Protein AF-A0A1S0U9T5-F1 (afdb_monomer_lite)

pLDDT: mean 83.84, std 15.13, range [32.09, 96.69]

Secondary structure (DSSP, 8-state):
-------------S-SS---TTSPPPEEE-TTTHHHHHHHHHHHHHHTT---TTSS-SGGGEEEHHHHHHHHHHHTT----THHHHHHHHTTSPPSS----GGGGGS--S-TTTTTTT-TT-HHHHHHHHHHHHHHHHTTTTT-----

Radius of gyration: 18.33 Å; chains: 1; bounding box: 38×56×40 Å

Foldseek 3Di:
DDDDPPPPDPPPPDDPDAADPVRAAADEAAPVCVVVVLVVQVVVCVVVVPPDPRRQNDPVRYDYLVVVLVVLCVVLVHFFDVVLVVQSVCALHFDPDPPDDPVNVVDPQADPVCSVVVGSNGPSNSVVSSVVSSCRRCCVSPVDDDDD

Structure (mmCIF, N/CA/C/O backbone):
data_AF-A0A1S0U9T5-F1
#
_entry.id   AF-A0A1S0U9T5-F1
#
loop_
_atom_site.group_PDB
_atom_site.id
_atom_site.type_symbol
_atom_site.label_atom_id
_atom_site.label_alt_id
_atom_site.label_comp_id
_atom_site.label_asym_id
_atom_site.label_entity_id
_atom_site.label_seq_id
_atom_site.pdbx_PDB_ins_code
_atom_site.Cartn_x
_atom_site.Cartn_y
_atom_site.Cartn_z
_atom_site.occupancy
_atom_site.B_iso_or_equiv
_atom_site.auth_seq_id
_atom_site.auth_comp_id
_atom_site.auth_asym_id
_atom_site.auth_atom_id
_atom_site.pdbx_PDB_model_num
ATOM 1 N N . MET A 1 1 ? 19.998 -38.342 -20.332 1.00 34.97 1 MET A N 1
ATOM 2 C CA . MET A 1 1 ? 19.795 -36.879 -20.284 1.00 34.97 1 MET A CA 1
ATOM 3 C C . MET A 1 1 ? 18.533 -36.621 -19.479 1.00 34.97 1 MET A C 1
ATOM 5 O O . MET A 1 1 ? 17.443 -36.835 -19.989 1.00 34.97 1 MET A O 1
ATOM 9 N N . ASN A 1 2 ? 18.689 -36.282 -18.199 1.00 32.09 2 ASN A N 1
ATOM 10 C CA . ASN A 1 2 ? 17.575 -35.999 -17.294 1.00 32.09 2 ASN A CA 1
ATOM 11 C C . ASN A 1 2 ? 17.089 -34.571 -17.550 1.00 32.09 2 ASN A C 1
ATOM 13 O O . ASN A 1 2 ? 17.766 -33.617 -17.179 1.00 32.09 2 ASN A O 1
ATOM 17 N N . SER A 1 3 ? 15.938 -34.426 -18.205 1.00 33.84 3 SER A N 1
ATOM 18 C CA . SER A 1 3 ? 15.227 -33.150 -18.258 1.00 33.84 3 SER A CA 1
ATOM 19 C C . SER A 1 3 ? 14.290 -33.100 -17.056 1.00 33.84 3 SER A C 1
ATOM 21 O O . SER A 1 3 ? 13.322 -33.857 -16.974 1.00 33.84 3 SER A O 1
ATOM 23 N N . HIS A 1 4 ? 14.643 -32.269 -16.078 1.00 38.03 4 HIS A N 1
ATOM 24 C CA . HIS A 1 4 ? 13.794 -31.963 -14.938 1.00 38.03 4 HIS A CA 1
ATOM 25 C C . HIS A 1 4 ? 12.534 -31.257 -15.445 1.00 38.03 4 HIS A C 1
ATOM 27 O O . HIS A 1 4 ? 12.555 -30.066 -15.747 1.00 38.03 4 HIS A O 1
ATOM 33 N N . TYR A 1 5 ? 11.430 -31.998 -15.526 1.00 40.94 5 TYR A N 1
ATOM 34 C CA . TYR A 1 5 ? 10.100 -31.407 -15.543 1.00 40.94 5 TYR A CA 1
ATOM 35 C C . TYR A 1 5 ? 9.940 -30.619 -14.243 1.00 40.94 5 TYR A C 1
ATOM 37 O O . TYR A 1 5 ? 9.795 -31.199 -13.165 1.00 40.94 5 TYR A O 1
ATOM 45 N N . GLY A 1 6 ? 10.020 -29.291 -14.342 1.00 38.50 6 GLY A N 1
ATOM 46 C CA . GLY A 1 6 ? 9.618 -28.396 -13.269 1.00 38.50 6 GLY A CA 1
ATOM 47 C C . GLY A 1 6 ? 8.173 -28.716 -12.909 1.00 38.50 6 GLY A C 1
ATOM 48 O O . GLY A 1 6 ? 7.262 -28.498 -13.707 1.00 38.50 6 GLY A O 1
ATOM 49 N N . SER A 1 7 ? 7.979 -29.307 -11.733 1.00 38.06 7 SER A N 1
ATOM 50 C CA . SER A 1 7 ? 6.664 -29.581 -11.173 1.00 38.06 7 SER A CA 1
ATOM 51 C C . SER A 1 7 ? 5.950 -28.244 -10.986 1.00 38.06 7 SER A C 1
ATOM 53 O O . SER A 1 7 ? 6.284 -27.482 -10.078 1.00 38.06 7 SER A O 1
ATOM 55 N N . LYS A 1 8 ? 5.003 -27.919 -11.874 1.00 51.19 8 LYS A N 1
ATOM 56 C CA . LYS A 1 8 ? 4.078 -26.807 -11.651 1.00 51.19 8 LYS A CA 1
ATOM 57 C C . LYS A 1 8 ? 3.294 -27.156 -10.390 1.00 51.19 8 LYS A C 1
ATOM 59 O O . LYS A 1 8 ? 2.519 -28.113 -10.405 1.00 51.19 8 LYS A O 1
ATOM 64 N N . ARG A 1 9 ? 3.534 -26.424 -9.290 1.00 52.06 9 ARG A N 1
ATOM 65 C CA . ARG A 1 9 ? 2.723 -26.546 -8.070 1.00 52.06 9 ARG A CA 1
ATOM 66 C C . ARG A 1 9 ? 1.247 -26.488 -8.496 1.00 52.06 9 ARG A C 1
ATOM 68 O O . ARG A 1 9 ? 0.901 -25.610 -9.290 1.00 52.06 9 ARG A O 1
ATOM 75 N N . PRO A 1 10 ? 0.385 -27.403 -8.017 1.00 49.97 10 PRO A N 1
ATOM 76 C CA . PRO A 1 10 ? -1.045 -27.281 -8.250 1.00 49.97 10 PRO A CA 1
ATOM 77 C C . PRO A 1 10 ? -1.474 -25.882 -7.807 1.00 49.97 10 PRO A C 1
ATOM 79 O O . PRO A 1 10 ? -1.102 -25.466 -6.708 1.00 49.97 10 PRO A O 1
ATOM 82 N N . GLN A 1 11 ? -2.208 -25.155 -8.656 1.00 57.09 11 GLN A N 1
ATOM 83 C CA . GLN A 1 11 ? -2.802 -23.870 -8.292 1.00 57.09 11 GLN A CA 1
ATOM 84 C C . GLN A 1 11 ? -3.703 -24.095 -7.072 1.00 57.09 11 GLN A C 1
ATOM 86 O O . GLN A 1 11 ? -4.849 -24.525 -7.194 1.00 57.09 11 GLN A O 1
ATOM 91 N N . GLN A 1 12 ? -3.173 -23.849 -5.876 1.00 57.34 12 GLN A N 1
ATOM 92 C CA . GLN A 1 12 ? -3.994 -23.712 -4.689 1.00 57.34 12 GLN A CA 1
ATOM 93 C C . GLN A 1 12 ? -4.786 -22.420 -4.871 1.00 57.34 12 GLN A C 1
ATOM 95 O O . GLN A 1 12 ? -4.239 -21.327 -4.814 1.00 57.34 12 GLN A O 1
ATOM 100 N N . THR A 1 13 ? -6.089 -22.552 -5.100 1.00 65.44 13 THR A N 1
ATOM 101 C CA . THR A 1 13 ? -7.059 -21.444 -5.153 1.00 65.44 13 THR A CA 1
ATOM 102 C C . THR A 1 13 ? -7.365 -20.855 -3.771 1.00 65.44 13 THR A C 1
ATOM 104 O O . THR A 1 13 ? -8.216 -19.978 -3.635 1.00 65.44 13 THR A O 1
ATOM 107 N N . GLN A 1 14 ? -6.686 -21.343 -2.732 1.00 72.38 14 GLN A N 1
ATOM 108 C CA . GLN A 1 14 ? -6.789 -20.839 -1.369 1.00 72.38 14 GLN A CA 1
ATOM 109 C C . GLN A 1 14 ? -6.078 -19.477 -1.266 1.00 72.38 14 GLN A C 1
ATOM 111 O O . GLN A 1 14 ? -4.962 -19.339 -1.772 1.00 72.38 14 GLN A O 1
ATOM 116 N N . PRO A 1 15 ? -6.681 -18.468 -0.611 1.00 74.62 15 PRO A N 1
ATOM 117 C CA . PRO A 1 15 ? -6.020 -17.188 -0.385 1.00 74.62 15 PRO A CA 1
ATOM 118 C C . PRO A 1 15 ? -4.736 -17.382 0.428 1.00 74.62 15 PRO A C 1
ATOM 120 O O . PRO A 1 15 ? -4.779 -17.994 1.493 1.00 74.62 15 PRO A O 1
ATOM 123 N N . ILE A 1 16 ? -3.616 -16.816 -0.035 1.00 81.62 16 ILE A N 1
ATOM 124 C CA . ILE A 1 16 ? -2.346 -16.837 0.716 1.00 81.62 16 ILE A CA 1
ATOM 125 C C . ILE A 1 16 ? -2.509 -16.091 2.048 1.00 81.62 16 ILE A C 1
ATOM 127 O O . ILE A 1 16 ? -2.047 -16.543 3.092 1.00 81.62 16 ILE A O 1
ATOM 131 N N . PHE A 1 17 ? -3.232 -14.971 2.017 1.00 82.50 17 PHE A N 1
ATOM 132 C CA . PHE A 1 17 ? -3.578 -14.191 3.196 1.00 82.50 17 PHE A CA 1
ATOM 133 C C . PHE A 1 17 ? -5.071 -14.321 3.488 1.00 82.50 17 PHE A C 1
ATOM 135 O O . PHE A 1 17 ? -5.917 -13.766 2.783 1.00 82.50 17 PHE A O 1
ATOM 142 N N . VAL A 1 18 ? -5.396 -15.063 4.542 1.00 82.44 18 VAL A N 1
ATOM 143 C CA . VAL A 1 18 ? -6.753 -15.167 5.092 1.00 82.44 18 VAL A CA 1
ATOM 144 C C . VAL A 1 18 ? -6.921 -14.166 6.216 1.00 82.44 18 VAL A C 1
ATOM 146 O O . VAL A 1 18 ? -5.955 -13.888 6.908 1.00 82.44 18 VAL A O 1
ATOM 149 N N . ALA A 1 19 ? -8.129 -13.631 6.398 1.00 84.69 19 ALA A N 1
ATOM 150 C CA . ALA A 1 19 ? -8.424 -12.658 7.446 1.00 84.69 19 ALA A CA 1
ATOM 151 C C . ALA A 1 19 ? -8.010 -13.150 8.852 1.00 84.69 19 ALA A C 1
ATOM 153 O O . ALA A 1 19 ? -7.830 -14.349 9.069 1.00 84.69 19 ALA A O 1
ATOM 154 N N . ASN A 1 20 ? -7.873 -12.230 9.812 1.00 84.00 20 ASN A N 1
ATOM 155 C CA . ASN A 1 20 ? -7.520 -12.594 11.188 1.00 84.00 20 ASN A CA 1
ATOM 156 C C . ASN A 1 20 ? -8.600 -13.486 11.851 1.00 84.00 20 ASN A C 1
ATOM 158 O O . ASN A 1 20 ? -9.636 -13.781 11.251 1.00 84.00 20 ASN A O 1
ATOM 162 N N . LYS A 1 21 ? -8.382 -13.916 13.103 1.00 85.44 21 LYS A N 1
ATOM 163 C CA . LYS A 1 21 ? -9.318 -14.802 13.832 1.00 85.44 21 LYS A CA 1
ATOM 164 C C . LYS A 1 21 ? -10.739 -14.231 13.923 1.00 85.44 21 LYS A C 1
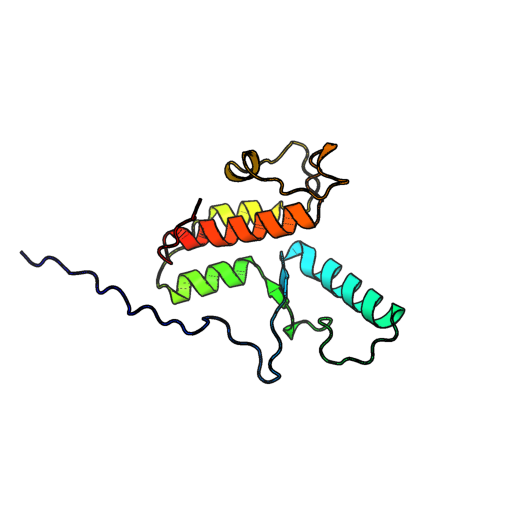ATOM 166 O O . LYS A 1 21 ? -11.702 -14.989 13.971 1.00 85.44 21 LYS A O 1
ATOM 171 N N . GLU A 1 22 ? -10.870 -12.909 13.892 1.00 86.50 22 GLU A N 1
ATOM 172 C CA . GLU A 1 22 ? -12.133 -12.172 13.918 1.00 86.50 22 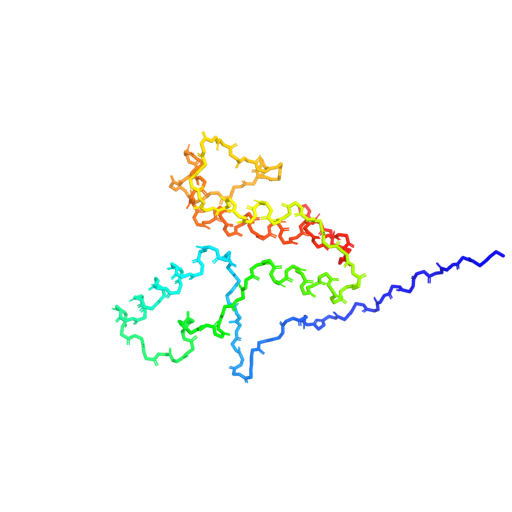GLU A CA 1
ATOM 173 C C . GLU A 1 22 ? -12.702 -11.893 12.509 1.00 86.50 22 GLU A C 1
ATOM 175 O O . GLU A 1 22 ? -13.655 -11.128 12.366 1.00 86.50 22 GLU A O 1
ATOM 180 N N . GLY A 1 23 ? -12.123 -12.471 11.451 1.00 86.12 23 GLY A N 1
ATOM 181 C CA . GLY A 1 23 ? -12.574 -12.317 10.063 1.00 86.12 23 GLY A CA 1
ATOM 182 C C . G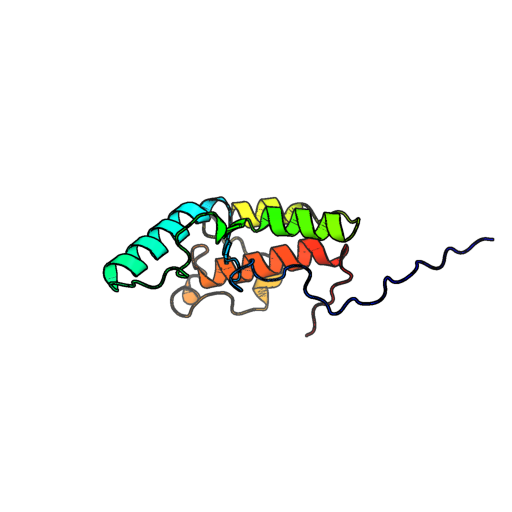LY A 1 23 ? -12.194 -10.983 9.412 1.00 86.12 23 GLY A C 1
ATOM 183 O O . GLY A 1 23 ? -12.713 -10.632 8.350 1.00 86.12 23 GLY A O 1
ATOM 184 N N . ARG A 1 24 ? -11.273 -10.222 10.007 1.00 86.94 24 ARG A N 1
ATOM 185 C CA . ARG A 1 24 ? -10.914 -8.871 9.569 1.00 86.94 24 ARG A CA 1
ATOM 186 C C . ARG A 1 24 ? -9.676 -8.867 8.661 1.00 86.94 24 ARG A C 1
ATOM 188 O O . ARG A 1 24 ? -8.645 -9.445 8.996 1.00 86.94 24 ARG A O 1
ATOM 195 N N . ARG A 1 25 ? -9.745 -8.154 7.530 1.00 86.19 25 ARG A N 1
ATOM 196 C CA . ARG A 1 25 ? -8.625 -7.990 6.573 1.00 86.19 25 ARG A CA 1
ATOM 197 C C . ARG A 1 25 ? -7.675 -6.865 6.986 1.00 86.19 25 ARG A C 1
ATOM 199 O O . ARG A 1 25 ? -8.116 -5.930 7.652 1.00 86.19 25 ARG A O 1
ATOM 206 N N . TRP A 1 26 ? -6.413 -6.942 6.582 1.00 91.19 26 TRP A N 1
ATOM 207 C CA . TRP A 1 26 ? -5.409 -5.906 6.845 1.00 91.19 26 TRP A CA 1
ATOM 208 C C . TRP A 1 26 ? -5.435 -4.800 5.796 1.00 91.19 26 TRP A C 1
ATOM 210 O O . TRP A 1 26 ? -5.779 -5.031 4.635 1.00 91.19 26 TRP A O 1
ATOM 220 N N . LEU A 1 27 ? -5.043 -3.602 6.215 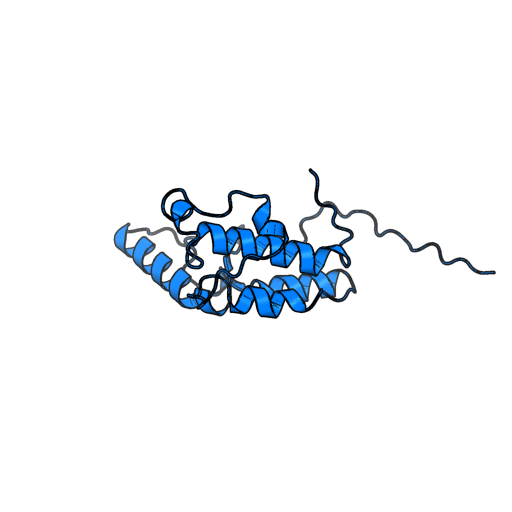1.00 94.12 27 LEU A N 1
ATOM 221 C CA . LEU A 1 27 ? -4.696 -2.511 5.319 1.00 94.12 27 LEU A CA 1
ATOM 222 C C . LEU A 1 27 ? -3.215 -2.619 4.965 1.00 94.12 27 LEU A C 1
ATOM 224 O O . LEU A 1 27 ? -2.363 -2.603 5.849 1.00 94.12 27 LEU A O 1
ATOM 228 N N . VAL A 1 28 ? -2.909 -2.707 3.674 1.00 95.00 28 VAL A N 1
ATOM 229 C CA . VAL A 1 28 ? -1.526 -2.648 3.194 1.00 95.00 28 VAL A CA 1
ATOM 230 C C . VAL A 1 28 ? -1.164 -1.189 2.943 1.00 95.00 28 VAL A C 1
ATOM 232 O O . VAL A 1 28 ? -1.891 -0.483 2.242 1.00 95.00 28 VAL A O 1
ATOM 235 N N . CYS A 1 29 ? -0.057 -0.725 3.515 1.00 95.56 29 CYS A N 1
ATOM 236 C CA . CYS A 1 29 ? 0.393 0.658 3.384 1.00 95.56 29 CYS A CA 1
ATOM 237 C C . CYS A 1 29 ? 1.911 0.759 3.213 1.00 95.56 29 CYS A C 1
ATOM 239 O O . CYS A 1 29 ? 2.652 -0.174 3.514 1.00 95.56 29 CYS A O 1
ATOM 241 N N . LEU A 1 30 ? 2.372 1.903 2.708 1.00 96.69 30 LEU A N 1
ATOM 242 C CA . LEU A 1 30 ? 3.797 2.225 2.657 1.00 96.69 30 LEU A CA 1
ATOM 243 C C . LEU A 1 30 ? 4.306 2.539 4.066 1.00 96.69 30 LEU A C 1
ATOM 245 O O . LEU A 1 30 ? 3.623 3.230 4.825 1.00 96.69 30 LEU A O 1
ATOM 249 N N . ASN A 1 31 ? 5.521 2.098 4.388 1.00 95.00 31 ASN A N 1
ATOM 250 C CA . ASN A 1 31 ? 6.089 2.176 5.737 1.00 95.00 31 ASN A CA 1
ATOM 251 C C . ASN A 1 31 ? 6.105 3.620 6.255 1.00 95.00 31 ASN A C 1
ATOM 253 O O . ASN A 1 31 ? 5.705 3.886 7.384 1.00 95.00 31 ASN A O 1
ATOM 257 N N . HIS A 1 32 ? 6.490 4.582 5.409 1.00 94.94 32 HIS A N 1
ATOM 258 C CA . HIS A 1 32 ? 6.539 6.001 5.786 1.00 94.94 32 HIS A CA 1
ATOM 259 C C . HIS A 1 32 ? 5.171 6.694 5.851 1.00 94.94 32 HIS A C 1
ATOM 261 O O . HIS A 1 32 ? 5.094 7.819 6.345 1.00 94.94 32 HIS A O 1
ATOM 267 N N . GLU A 1 33 ? 4.105 6.069 5.348 1.00 95.06 33 GLU A N 1
ATOM 268 C CA . GLU A 1 33 ? 2.740 6.612 5.401 1.00 95.06 33 GLU A CA 1
ATOM 269 C C . GLU A 1 33 ? 1.909 6.025 6.549 1.00 95.06 33 GLU A C 1
ATOM 271 O O . GLU A 1 33 ? 0.885 6.607 6.909 1.00 95.06 33 GLU A O 1
ATOM 276 N N . TYR A 1 34 ? 2.359 4.923 7.158 1.00 95.19 34 TYR A N 1
ATOM 277 C CA . TYR A 1 34 ? 1.654 4.206 8.223 1.00 95.19 34 TYR A CA 1
ATOM 278 C C . TYR A 1 34 ? 1.123 5.125 9.331 1.00 95.19 34 TYR A C 1
ATOM 280 O O . TYR A 1 34 ? -0.086 5.167 9.562 1.00 95.19 34 TYR A O 1
ATOM 288 N N . GLU A 1 35 ? 1.992 5.918 9.967 1.00 95.31 35 GLU A N 1
ATOM 289 C CA . GLU A 1 35 ? 1.588 6.763 11.099 1.00 95.31 35 GLU A CA 1
ATOM 290 C C . GLU A 1 35 ? 0.533 7.799 10.710 1.00 95.31 35 GLU A C 1
ATOM 292 O O . GLU A 1 35 ? -0.430 8.026 11.444 1.00 95.31 35 GLU A O 1
ATOM 297 N N . LYS A 1 36 ? 0.665 8.403 9.524 1.00 94.56 36 LYS A N 1
ATOM 298 C CA . LYS A 1 36 ? -0.301 9.398 9.040 1.00 94.56 36 LYS A CA 1
ATOM 299 C C . LYS A 1 36 ? -1.647 8.757 8.734 1.00 94.56 36 LYS A C 1
ATOM 301 O O . LYS A 1 36 ? -2.682 9.340 9.060 1.00 94.56 36 LYS A O 1
ATOM 306 N N . ILE A 1 37 ? -1.642 7.575 8.116 1.00 95.56 37 ILE A N 1
ATOM 307 C CA . ILE A 1 37 ? -2.863 6.831 7.797 1.00 95.56 37 ILE A CA 1
ATOM 308 C C . ILE A 1 37 ? -3.566 6.424 9.093 1.00 95.56 37 ILE A C 1
ATOM 310 O O . ILE A 1 37 ? -4.747 6.723 9.262 1.00 95.56 37 ILE A O 1
ATOM 314 N N . ARG A 1 38 ? -2.840 5.811 10.035 1.00 95.88 38 ARG A N 1
ATOM 315 C CA . ARG A 1 38 ? -3.377 5.386 11.333 1.00 95.88 38 ARG A CA 1
ATOM 316 C C . ARG A 1 38 ? -3.956 6.561 12.119 1.00 95.88 38 ARG A C 1
ATOM 318 O O . ARG A 1 38 ? -5.090 6.475 12.582 1.00 95.88 38 ARG A O 1
ATOM 325 N N . ALA A 1 39 ? -3.229 7.676 12.216 1.00 95.75 39 ALA A N 1
ATOM 326 C CA . ALA A 1 39 ? -3.706 8.880 12.898 1.00 95.75 39 ALA A CA 1
ATOM 327 C C . ALA A 1 39 ? -4.951 9.481 12.224 1.00 95.75 39 ALA A C 1
ATOM 329 O O . ALA A 1 39 ? -5.886 9.893 12.908 1.00 95.75 39 ALA A O 1
ATOM 330 N N . SER A 1 40 ? -4.998 9.489 10.888 1.00 95.94 40 SER A N 1
ATOM 331 C CA . SER A 1 40 ? -6.162 9.977 10.134 1.00 95.94 40 SER A CA 1
ATOM 332 C C . SER A 1 40 ? -7.397 9.103 10.362 1.00 95.94 40 SER A C 1
ATOM 334 O O . SER A 1 40 ? -8.507 9.617 10.490 1.00 95.94 40 SER A O 1
ATOM 336 N N . LEU A 1 41 ? -7.212 7.783 10.444 1.00 95.50 41 LEU A N 1
ATOM 337 C CA . LEU A 1 41 ? -8.284 6.840 10.752 1.00 95.50 41 LEU A CA 1
ATOM 338 C C . LEU A 1 41 ? -8.758 6.986 12.201 1.00 95.50 41 LEU A C 1
ATOM 340 O O . LEU A 1 41 ? -9.961 6.997 12.441 1.00 95.50 41 LEU A O 1
ATOM 344 N N . GLU A 1 42 ? -7.850 7.162 13.159 1.00 95.00 42 GLU A N 1
ATOM 345 C CA . GLU A 1 42 ? -8.221 7.407 14.557 1.00 95.00 42 GLU A CA 1
ATOM 346 C C . GLU A 1 42 ? -9.020 8.709 14.701 1.00 95.00 42 GLU A C 1
ATOM 348 O O . GLU A 1 42 ? -10.092 8.714 15.307 1.00 95.00 42 GLU A O 1
ATOM 353 N N . TYR A 1 43 ? -8.576 9.787 14.049 1.00 95.88 43 TYR A N 1
ATOM 354 C CA . TYR A 1 43 ? -9.336 11.034 13.998 1.00 95.88 43 TYR A CA 1
ATOM 355 C C . TYR A 1 43 ? -10.731 10.828 13.395 1.00 95.88 43 TYR A C 1
ATOM 357 O O . TYR A 1 43 ? -11.724 11.275 13.966 1.00 95.88 43 TYR A O 1
ATOM 365 N N . LEU A 1 44 ? -10.831 10.115 12.267 1.00 95.44 44 LEU A N 1
ATOM 366 C CA . LEU A 1 44 ? -12.114 9.817 11.629 1.00 95.44 44 LEU A CA 1
ATOM 367 C C . LEU A 1 44 ? -13.036 9.009 12.555 1.00 95.44 44 LEU A C 1
ATOM 369 O O . LEU A 1 44 ? -14.220 9.326 12.657 1.00 95.44 44 LEU A O 1
ATOM 373 N N . LYS A 1 45 ? -12.501 8.006 13.264 1.00 94.25 45 LYS A N 1
ATOM 374 C CA . LYS A 1 45 ? -13.247 7.198 14.239 1.00 94.25 45 LYS A CA 1
ATOM 375 C C . LYS A 1 45 ? -13.862 8.074 15.328 1.00 94.25 45 LYS A C 1
ATOM 377 O O . LYS A 1 45 ? -15.058 7.966 15.595 1.00 94.25 45 LYS A O 1
ATOM 382 N N . GLN A 1 46 ? -13.056 8.961 15.910 1.00 94.31 46 GLN A N 1
ATOM 383 C CA . GLN A 1 46 ? -13.478 9.873 16.973 1.00 94.31 46 GLN A CA 1
ATOM 384 C C . GLN A 1 46 ? -14.492 10.904 16.469 1.00 94.31 46 GLN A C 1
ATOM 386 O O . GLN A 1 46 ? -15.543 11.081 17.081 1.00 94.31 46 GLN A O 1
ATOM 391 N N . ALA A 1 47 ? -14.221 11.537 15.324 1.00 95.56 47 ALA A N 1
ATOM 392 C CA . ALA A 1 47 ? -15.087 12.557 14.735 1.00 95.56 47 ALA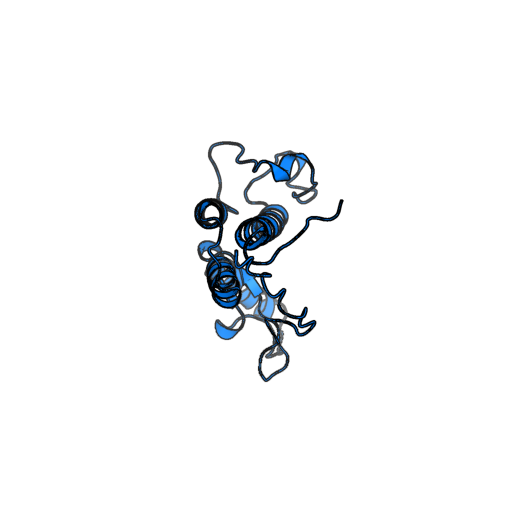 A CA 1
ATOM 393 C C . ALA A 1 47 ? -16.481 12.020 14.373 1.00 95.56 47 ALA A C 1
ATOM 395 O O . ALA A 1 47 ? -17.461 12.757 14.424 1.00 95.56 47 ALA A O 1
ATOM 396 N N . GLN A 1 48 ? -16.568 10.739 14.010 1.00 95.06 48 GLN A N 1
ATOM 397 C CA . GLN A 1 48 ? -17.824 10.066 13.680 1.00 95.06 48 GLN A CA 1
ATOM 398 C C . GLN A 1 48 ? -18.479 9.375 14.889 1.00 95.06 48 GLN A C 1
ATOM 400 O O . GLN A 1 48 ? -19.539 8.773 14.737 1.00 95.06 48 GLN A O 1
ATOM 405 N N . GLY A 1 49 ? -17.866 9.424 16.080 1.00 92.88 49 GLY A N 1
ATOM 406 C CA . GLY A 1 49 ? -18.374 8.733 17.269 1.00 92.88 49 GLY A CA 1
ATOM 407 C C . GLY A 1 49 ? -18.478 7.214 17.090 1.00 92.88 49 GLY A C 1
ATOM 408 O O . GLY A 1 49 ? -19.372 6.584 17.654 1.00 92.88 49 GLY A O 1
ATOM 409 N N . LEU A 1 50 ? -17.606 6.617 16.268 1.00 89.31 50 LEU A N 1
ATOM 410 C CA . LEU A 1 50 ? -17.683 5.196 15.932 1.00 89.31 50 LEU A CA 1
ATOM 411 C C . LEU A 1 50 ? -17.270 4.328 17.124 1.00 89.31 50 LEU A C 1
ATOM 413 O O . LEU A 1 50 ? -16.104 4.297 17.520 1.00 89.31 50 LEU A O 1
ATOM 417 N N . SER A 1 51 ? -18.217 3.535 17.620 1.00 84.56 51 SER A N 1
ATOM 418 C CA . SER A 1 51 ? -17.996 2.486 18.623 1.00 84.56 51 SER A CA 1
ATOM 419 C C . SER A 1 51 ? -17.621 1.129 18.014 1.00 84.56 51 SER A C 1
ATOM 421 O O . SER A 1 51 ? -17.498 0.139 18.727 1.00 84.56 51 SER A O 1
ATOM 423 N N . TYR A 1 52 ? -17.450 1.051 16.690 1.00 84.12 52 TYR A N 1
ATOM 424 C CA . TYR A 1 52 ? -17.096 -0.192 16.010 1.00 84.12 52 TYR A CA 1
ATOM 425 C C . TYR A 1 52 ? -15.637 -0.590 16.286 1.00 84.12 52 TYR A C 1
ATOM 427 O O . TYR A 1 52 ? -14.698 0.012 15.759 1.00 84.12 52 TYR A O 1
ATOM 435 N N . ASP A 1 53 ? -15.453 -1.666 17.050 1.00 81.44 53 ASP A N 1
ATOM 436 C CA . ASP A 1 53 ? -14.139 -2.211 17.430 1.00 81.44 53 ASP A CA 1
ATOM 437 C C . ASP A 1 53 ? -13.317 -2.773 16.262 1.00 81.44 53 ASP A C 1
ATOM 439 O O . ASP A 1 53 ? -12.136 -3.081 16.418 1.00 81.44 53 ASP A O 1
ATOM 443 N N . GLY A 1 54 ? -13.923 -2.965 15.088 1.00 85.25 54 GLY A N 1
ATOM 444 C CA . GLY A 1 54 ? -13.212 -3.422 13.892 1.00 85.25 54 GLY A CA 1
ATOM 445 C C . GLY A 1 54 ? -12.656 -2.303 13.020 1.00 85.25 54 GLY A C 1
ATOM 446 O O . GLY A 1 54 ? -12.045 -2.597 11.988 1.00 85.25 54 GLY A O 1
ATOM 447 N N . PHE A 1 55 ? -12.861 -1.040 13.401 1.00 89.12 55 PHE A N 1
ATOM 448 C CA . PHE A 1 55 ? -12.310 0.091 12.668 1.00 89.12 55 PHE A CA 1
ATOM 449 C C . PHE A 1 55 ? -10.769 0.067 12.761 1.00 89.12 55 PHE A C 1
ATOM 451 O O . PHE A 1 55 ? -10.238 -0.126 13.855 1.00 89.12 55 PHE A O 1
ATOM 458 N N . PRO A 1 56 ? -10.031 0.190 11.642 1.00 90.75 56 PRO A N 1
ATOM 459 C CA . PRO A 1 56 ? -8.609 -0.150 11.591 1.00 90.75 56 PRO A CA 1
ATOM 460 C C . PRO A 1 56 ? -7.721 0.959 12.176 1.00 90.75 56 PRO A C 1
ATOM 462 O O . PRO A 1 56 ? -7.091 1.704 11.434 1.00 90.75 56 PRO A O 1
ATOM 465 N N . THR A 1 57 ? -7.681 1.085 13.503 1.00 91.31 57 THR A N 1
ATOM 466 C CA . THR A 1 57 ? -6.866 2.110 14.192 1.00 91.31 57 THR A CA 1
ATOM 467 C C . THR A 1 57 ? -5.741 1.543 15.048 1.00 91.31 57 THR A C 1
ATOM 469 O O . THR A 1 57 ? -4.879 2.290 15.511 1.00 91.31 57 THR A O 1
ATOM 472 N N . THR A 1 58 ? -5.704 0.223 15.210 1.00 90.25 58 THR A N 1
ATOM 473 C CA . THR A 1 58 ? -4.669 -0.509 15.943 1.00 90.25 58 THR A CA 1
ATOM 474 C C . THR A 1 58 ? -3.639 -1.120 14.993 1.00 90.25 58 THR A C 1
ATOM 476 O O . THR A 1 58 ? -3.931 -1.380 13.824 1.00 90.25 58 THR A O 1
ATOM 479 N N . GLU A 1 59 ? -2.418 -1.334 15.483 1.00 89.81 59 GLU A N 1
ATOM 480 C CA . GLU A 1 59 ? -1.265 -1.738 14.661 1.00 89.81 59 GLU A CA 1
ATOM 481 C C . GLU A 1 59 ? -1.465 -3.097 13.975 1.00 89.81 59 GLU A C 1
ATOM 483 O O . GLU A 1 59 ? -1.104 -3.273 12.815 1.00 89.81 59 GLU A O 1
ATOM 488 N N . ASP A 1 60 ? -2.142 -4.034 14.645 1.00 89.12 60 ASP A N 1
ATOM 489 C CA . ASP A 1 60 ? -2.451 -5.383 14.147 1.00 89.12 60 ASP A CA 1
ATOM 490 C C . ASP A 1 60 ? -3.338 -5.395 12.887 1.00 89.12 60 ASP A C 1
ATOM 492 O O . ASP A 1 60 ? -3.559 -6.445 12.277 1.00 89.12 60 ASP A O 1
ATOM 496 N N . ARG A 1 61 ? -3.861 -4.230 12.491 1.00 91.38 61 ARG A N 1
ATOM 497 C CA . ARG A 1 61 ? -4.722 -4.026 11.322 1.00 91.38 61 ARG A CA 1
ATOM 498 C C . ARG A 1 61 ? -3.941 -3.609 10.078 1.00 91.38 61 ARG A C 1
ATOM 500 O O . ARG A 1 61 ? -4.553 -3.520 9.012 1.00 91.38 61 ARG A O 1
ATOM 507 N N . PHE A 1 62 ? -2.634 -3.377 10.189 1.00 94.00 62 PHE A N 1
ATOM 508 C CA . PHE A 1 62 ? -1.795 -2.875 9.105 1.00 94.00 62 PHE A CA 1
ATOM 509 C C . PHE A 1 62 ? -0.688 -3.854 8.745 1.00 94.00 62 PHE A C 1
ATOM 511 O O . PHE A 1 62 ? -0.072 -4.461 9.615 1.00 94.00 62 PHE A O 1
ATOM 518 N N . TRP A 1 63 ? -0.405 -3.950 7.450 1.00 94.81 63 TRP A N 1
ATOM 519 C CA . TRP A 1 63 ? 0.802 -4.567 6.922 1.00 94.81 63 TRP A CA 1
ATOM 520 C C . TRP A 1 63 ? 1.581 -3.563 6.086 1.00 94.81 63 TRP A C 1
ATOM 522 O O . TRP A 1 63 ? 1.009 -2.727 5.380 1.00 94.81 63 TRP A O 1
ATOM 532 N N . TYR A 1 64 ? 2.900 -3.681 6.149 1.00 95.94 64 TYR A N 1
ATOM 533 C CA . TYR A 1 64 ? 3.797 -2.913 5.307 1.00 95.94 64 TYR A CA 1
ATOM 534 C C . TYR A 1 64 ? 3.890 -3.544 3.921 1.00 95.94 64 TYR A C 1
ATOM 536 O O . TYR A 1 64 ? 4.010 -4.762 3.782 1.00 95.94 64 TYR A O 1
ATOM 544 N N . ALA A 1 65 ? 3.784 -2.713 2.888 1.00 96.25 65 ALA A N 1
ATOM 545 C CA . ALA A 1 65 ? 3.770 -3.164 1.502 1.00 96.25 65 ALA A CA 1
ATOM 546 C C . ALA A 1 65 ? 5.048 -3.927 1.131 1.00 96.25 65 ALA A C 1
ATOM 548 O O . ALA A 1 65 ? 4.981 -4.897 0.378 1.00 96.25 65 ALA A O 1
ATOM 549 N N . ASP A 1 66 ? 6.194 -3.533 1.686 1.00 95.38 66 ASP A N 1
ATOM 550 C CA . ASP A 1 66 ? 7.465 -4.200 1.436 1.00 95.38 66 ASP A CA 1
ATOM 551 C C . ASP A 1 66 ? 7.577 -5.568 2.108 1.00 95.38 66 ASP A C 1
ATOM 553 O O . ASP A 1 66 ? 8.008 -6.519 1.458 1.00 95.38 66 ASP A O 1
ATOM 557 N N . ALA A 1 67 ? 7.101 -5.685 3.346 1.00 94.75 67 ALA A N 1
ATOM 558 C CA . ALA A 1 67 ? 7.011 -6.938 4.076 1.00 94.75 67 ALA A CA 1
ATOM 559 C C . ALA A 1 67 ? 6.064 -7.924 3.380 1.00 94.75 67 ALA A C 1
ATOM 561 O O . ALA A 1 67 ? 6.340 -9.120 3.345 1.00 94.75 67 ALA A O 1
ATOM 562 N N . VAL A 1 68 ? 4.972 -7.435 2.776 1.00 95.38 68 VAL A N 1
ATOM 563 C CA . VAL A 1 68 ? 4.074 -8.269 1.959 1.00 95.38 68 VAL A CA 1
ATOM 564 C C . VAL A 1 68 ? 4.802 -8.832 0.738 1.00 95.38 68 VAL A C 1
ATOM 566 O O . VAL A 1 68 ? 4.642 -10.012 0.433 1.00 95.38 68 VAL A O 1
ATOM 569 N N . VAL A 1 69 ? 5.607 -8.019 0.046 1.00 96.12 69 VAL A N 1
ATOM 570 C CA . VAL A 1 69 ? 6.408 -8.484 -1.098 1.00 96.12 69 VAL A CA 1
ATOM 571 C C . VAL A 1 69 ? 7.441 -9.517 -0.657 1.00 96.12 69 VAL A C 1
ATOM 573 O O . VAL A 1 69 ? 7.498 -10.596 -1.244 1.00 96.12 69 VAL A O 1
ATOM 576 N N . ASP A 1 70 ? 8.214 -9.219 0.388 1.00 94.62 70 ASP A N 1
ATOM 577 C CA . ASP A 1 70 ? 9.253 -10.121 0.889 1.00 94.62 70 ASP A CA 1
ATOM 578 C C . ASP A 1 70 ? 8.641 -11.473 1.320 1.00 94.62 70 ASP A C 1
ATOM 580 O O . ASP A 1 70 ? 9.106 -12.528 0.886 1.00 94.62 70 ASP A O 1
ATOM 584 N N . ALA A 1 71 ? 7.523 -11.460 2.057 1.00 94.25 71 ALA A N 1
ATOM 585 C CA . ALA A 1 71 ? 6.834 -12.676 2.497 1.00 94.25 71 ALA A CA 1
ATOM 586 C C . ALA A 1 71 ? 6.248 -13.504 1.338 1.00 94.25 71 ALA A C 1
ATOM 588 O O . ALA A 1 71 ? 6.309 -14.735 1.355 1.00 94.25 71 ALA A O 1
ATOM 589 N N . LEU A 1 72 ? 5.669 -12.855 0.320 1.00 94.69 72 LEU A N 1
ATOM 590 C CA . LEU A 1 72 ? 5.127 -13.557 -0.849 1.00 94.69 72 LEU A CA 1
ATOM 591 C C . LEU A 1 72 ? 6.228 -14.166 -1.720 1.00 94.69 72 LEU A C 1
ATOM 593 O O . LEU A 1 72 ? 6.049 -15.268 -2.243 1.00 94.69 72 LEU A O 1
ATOM 597 N N . ALA A 1 73 ? 7.359 -13.478 -1.868 1.00 94.44 73 ALA A N 1
ATOM 598 C CA . ALA A 1 73 ? 8.504 -14.022 -2.580 1.00 94.44 73 ALA A CA 1
ATOM 599 C C . ALA A 1 73 ? 9.100 -15.227 -1.838 1.00 94.44 73 ALA A C 1
ATOM 601 O O . ALA A 1 73 ? 9.373 -16.250 -2.467 1.00 94.44 73 ALA A O 1
ATOM 602 N N . GLU A 1 74 ? 9.218 -15.148 -0.508 1.00 93.69 74 GLU A N 1
ATOM 603 C CA . GLU A 1 74 ? 9.655 -16.270 0.327 1.00 93.69 74 GLU A CA 1
ATOM 604 C C . GLU A 1 74 ? 8.701 -17.468 0.204 1.00 93.69 74 GLU A C 1
ATOM 606 O O . GLU A 1 74 ? 9.147 -18.581 -0.064 1.00 93.69 74 GLU A O 1
ATOM 611 N N . TYR A 1 75 ? 7.384 -17.246 0.288 1.00 92.38 75 TYR A N 1
ATOM 612 C CA . TYR A 1 75 ? 6.368 -18.289 0.082 1.00 92.38 75 TYR A CA 1
ATOM 613 C C . TYR A 1 75 ? 6.494 -18.989 -1.289 1.00 92.38 75 TYR A C 1
ATOM 615 O O . TYR A 1 75 ? 6.272 -20.203 -1.428 1.00 92.38 75 TYR A O 1
ATOM 623 N N . ALA A 1 76 ? 6.869 -18.225 -2.315 1.00 92.19 76 ALA A N 1
ATOM 624 C CA . ALA A 1 76 ? 7.095 -18.716 -3.667 1.00 92.19 76 ALA A CA 1
ATOM 625 C C . ALA A 1 76 ? 8.453 -19.418 -3.856 1.00 92.19 76 ALA A C 1
ATOM 627 O O . ALA A 1 76 ? 8.703 -19.956 -4.934 1.00 92.19 76 ALA A O 1
ATOM 628 N N . ASN A 1 77 ? 9.321 -19.441 -2.837 1.00 93.31 77 ASN A N 1
ATOM 629 C CA . ASN A 1 77 ? 10.735 -19.808 -2.949 1.00 93.31 77 ASN A CA 1
ATOM 630 C C . ASN A 1 77 ? 11.458 -19.015 -4.062 1.00 93.31 77 ASN A C 1
ATOM 632 O O . ASN A 1 77 ? 12.283 -19.569 -4.791 1.00 93.31 77 ASN A O 1
ATOM 636 N N . GLY A 1 78 ? 11.115 -17.734 -4.221 1.00 93.19 78 GLY A N 1
ATOM 637 C CA . GLY A 1 78 ? 11.650 -16.844 -5.250 1.00 93.19 78 GLY A CA 1
ATOM 638 C C . GLY A 1 78 ? 12.378 -15.628 -4.675 1.00 93.19 78 GLY A C 1
ATOM 639 O O . GLY A 1 78 ? 12.525 -15.469 -3.466 1.00 93.19 78 GLY A O 1
ATOM 640 N N . THR A 1 79 ? 12.840 -14.744 -5.558 1.00 93.75 79 THR A N 1
ATOM 641 C CA . THR A 1 79 ? 13.457 -13.461 -5.192 1.00 93.75 79 THR A CA 1
ATOM 642 C C . THR A 1 79 ? 12.676 -12.334 -5.860 1.00 93.75 79 THR A C 1
ATOM 644 O O . THR A 1 79 ? 12.480 -12.396 -7.075 1.00 93.75 79 THR A O 1
ATOM 647 N N . PRO A 1 80 ? 12.205 -11.322 -5.111 1.00 93.12 80 PRO A N 1
ATOM 648 C CA . PRO A 1 80 ? 11.473 -10.221 -5.713 1.00 93.12 80 PRO A CA 1
ATOM 649 C C . PRO A 1 80 ? 12.423 -9.305 -6.495 1.00 93.12 80 PRO A C 1
ATOM 651 O O . PRO A 1 80 ? 13.598 -9.166 -6.144 1.00 93.12 80 PRO A O 1
ATOM 654 N N . ASN A 1 81 ? 11.922 -8.622 -7.527 1.00 91.06 81 ASN A N 1
ATOM 655 C CA . ASN A 1 81 ? 12.698 -7.567 -8.187 1.00 91.06 81 ASN A CA 1
ATOM 656 C C . ASN A 1 81 ? 12.894 -6.386 -7.227 1.00 91.06 81 ASN A C 1
ATOM 658 O O . ASN A 1 81 ? 11.951 -5.636 -7.006 1.00 91.06 81 ASN A O 1
ATOM 662 N N . LEU A 1 82 ? 14.123 -6.190 -6.738 1.00 89.38 82 LEU A N 1
ATOM 663 C CA . LEU A 1 82 ? 14.498 -5.228 -5.693 1.00 89.38 82 LEU A CA 1
ATOM 664 C C . LEU A 1 82 ? 14.214 -3.747 -6.002 1.00 89.38 82 LEU A C 1
ATOM 666 O O . LEU A 1 82 ? 14.171 -2.948 -5.064 1.00 89.38 82 LEU A O 1
ATOM 670 N N . GLU A 1 83 ? 13.983 -3.361 -7.262 1.00 88.44 83 GLU A N 1
ATOM 671 C CA . GLU A 1 83 ? 13.655 -1.970 -7.624 1.00 88.44 83 GLU A CA 1
ATOM 672 C C . GLU A 1 83 ? 12.386 -1.462 -6.922 1.00 88.44 83 GLU A C 1
ATOM 674 O O . GLU A 1 83 ? 12.237 -0.261 -6.682 1.00 88.44 83 GLU A O 1
ATOM 679 N N . TYR A 1 84 ? 11.501 -2.376 -6.512 1.00 89.62 84 TYR A N 1
ATOM 680 C CA . TYR A 1 84 ? 10.265 -2.035 -5.819 1.00 89.62 84 TYR A CA 1
ATOM 681 C C . TYR A 1 84 ? 10.486 -1.257 -4.515 1.00 89.62 84 TYR A C 1
ATOM 683 O O . TYR A 1 84 ? 9.684 -0.374 -4.213 1.00 89.62 84 TYR A O 1
ATOM 691 N N . LYS A 1 85 ? 11.568 -1.535 -3.766 1.00 91.75 85 LYS A N 1
ATOM 692 C CA . LYS A 1 85 ? 11.868 -0.842 -2.499 1.00 91.75 85 LYS A CA 1
ATOM 693 C C . LYS A 1 85 ? 12.148 0.638 -2.752 1.00 91.75 85 LYS A C 1
ATOM 695 O O . LYS A 1 85 ? 11.550 1.499 -2.113 1.00 91.75 85 LYS A O 1
ATOM 700 N N . LEU A 1 86 ? 12.957 0.926 -3.776 1.00 89.38 86 LEU A N 1
ATOM 701 C CA . LEU A 1 86 ? 13.253 2.294 -4.202 1.00 89.38 86 LEU A CA 1
ATOM 702 C C . LEU A 1 86 ? 11.978 3.046 -4.603 1.00 89.38 86 LEU A C 1
ATOM 704 O O . LEU A 1 86 ? 11.811 4.208 -4.245 1.00 89.38 86 LEU A O 1
ATOM 708 N N . TRP A 1 87 ? 11.077 2.396 -5.343 1.00 90.00 87 TRP A N 1
ATOM 709 C CA . TRP A 1 87 ? 9.815 3.009 -5.757 1.00 90.00 87 TRP A CA 1
ATOM 710 C C . TRP A 1 87 ? 8.874 3.264 -4.577 1.00 90.00 87 TRP A C 1
ATOM 712 O O . TRP A 1 87 ? 8.327 4.359 -4.441 1.00 90.00 87 TRP A O 1
ATOM 722 N N . MET A 1 88 ? 8.708 2.274 -3.700 1.00 92.31 88 MET A N 1
ATOM 723 C CA . MET A 1 88 ? 7.862 2.394 -2.516 1.00 92.31 88 MET A CA 1
ATOM 724 C C . MET A 1 88 ? 8.338 3.512 -1.589 1.00 92.31 88 MET A C 1
ATOM 726 O O . MET A 1 88 ? 7.500 4.252 -1.083 1.00 92.31 88 MET A O 1
ATOM 730 N N . ASP A 1 89 ? 9.650 3.715 -1.453 1.00 91.44 89 ASP A N 1
ATOM 731 C CA . ASP A 1 89 ? 10.221 4.776 -0.619 1.00 91.44 89 ASP A CA 1
ATOM 732 C C . ASP A 1 89 ? 9.909 6.195 -1.107 1.00 91.44 89 ASP A C 1
ATOM 734 O O . ASP A 1 89 ? 9.954 7.140 -0.315 1.00 91.44 89 ASP A O 1
ATOM 738 N N . ILE A 1 90 ? 9.598 6.392 -2.388 1.00 89.94 90 ILE A N 1
ATOM 739 C CA . ILE A 1 90 ? 9.377 7.728 -2.966 1.00 89.94 90 ILE A CA 1
ATOM 740 C C . ILE A 1 90 ? 7.904 8.045 -3.227 1.00 89.94 90 ILE A C 1
ATOM 742 O O . ILE A 1 90 ? 7.548 9.221 -3.359 1.00 89.94 90 ILE A O 1
ATOM 746 N N . PHE A 1 91 ? 7.036 7.034 -3.284 1.00 90.88 91 PHE A N 1
ATOM 747 C CA . PHE A 1 91 ? 5.610 7.232 -3.522 1.00 90.88 91 PHE A CA 1
ATOM 748 C C . PHE A 1 91 ? 4.943 8.046 -2.404 1.00 90.88 91 PHE A C 1
ATOM 750 O O . PHE A 1 91 ? 5.240 7.903 -1.218 1.00 90.88 91 PHE A O 1
ATOM 757 N N . GLY A 1 92 ? 4.038 8.950 -2.791 1.00 88.88 92 GLY A N 1
ATOM 758 C CA . GLY A 1 92 ? 3.354 9.864 -1.870 1.00 88.88 92 GLY A CA 1
ATOM 759 C C . GLY A 1 92 ? 4.219 11.005 -1.326 1.00 88.88 92 GLY A C 1
ATOM 760 O O . GLY A 1 92 ? 3.697 11.878 -0.635 1.00 88.88 92 GLY A O 1
ATOM 761 N N . LYS A 1 93 ? 5.518 11.044 -1.650 1.00 89.69 93 LYS A N 1
ATOM 762 C CA . LYS A 1 93 ? 6.417 12.145 -1.288 1.00 89.69 93 LYS A CA 1
ATOM 763 C C . LYS A 1 93 ? 6.531 13.131 -2.443 1.00 89.69 93 LYS A C 1
ATOM 765 O O . LYS A 1 93 ? 6.519 12.745 -3.611 1.00 89.69 93 LYS A O 1
ATOM 770 N N . LYS A 1 94 ? 6.703 14.411 -2.106 1.00 84.38 94 LYS A N 1
ATOM 771 C CA . LYS A 1 94 ? 6.975 15.459 -3.092 1.00 84.38 94 LYS A CA 1
ATOM 772 C C . LYS A 1 94 ? 8.317 15.175 -3.764 1.00 84.38 94 LYS A C 1
ATOM 774 O O . LYS A 1 94 ? 9.338 15.145 -3.083 1.00 84.38 94 LYS A O 1
ATOM 779 N N . GLN A 1 95 ? 8.306 15.016 -5.082 1.00 78.69 95 GLN A N 1
ATOM 780 C CA . GLN A 1 95 ? 9.515 14.822 -5.876 1.00 78.69 95 GLN A CA 1
ATOM 781 C C . GLN A 1 95 ? 9.890 16.107 -6.629 1.00 78.69 95 GLN A C 1
ATOM 783 O O . GLN A 1 95 ? 8.999 16.860 -7.032 1.00 78.69 95 GLN A O 1
ATOM 788 N N . PRO A 1 96 ? 11.194 16.386 -6.813 1.00 68.94 96 PRO A N 1
ATOM 789 C CA . PRO A 1 96 ? 11.658 17.569 -7.538 1.00 68.94 96 PRO A CA 1
ATOM 790 C C . PRO A 1 96 ? 11.464 17.468 -9.061 1.00 68.94 96 PRO A C 1
ATOM 792 O O . PRO A 1 96 ? 11.614 18.467 -9.757 1.00 68.94 96 PRO A O 1
ATOM 795 N N . PHE A 1 97 ? 11.117 16.288 -9.579 1.00 66.62 97 PHE A N 1
ATOM 796 C CA . PHE A 1 97 ? 10.819 16.030 -10.987 1.00 66.62 97 PHE A CA 1
ATOM 797 C C . PHE A 1 97 ? 9.578 15.134 -11.116 1.00 66.62 97 PHE A C 1
ATOM 799 O O . PHE A 1 97 ? 9.169 14.488 -10.147 1.00 66.62 97 PHE A O 1
ATOM 806 N N . GLU A 1 98 ? 8.986 15.073 -12.314 1.00 61.91 98 GLU A N 1
ATOM 807 C CA . GLU A 1 98 ? 7.942 14.090 -12.625 1.00 61.91 98 GLU A CA 1
ATOM 808 C C . GLU A 1 98 ? 8.539 12.676 -12.591 1.00 61.91 98 GLU A C 1
ATOM 810 O O . GLU A 1 98 ? 9.060 12.166 -13.584 1.00 61.91 98 GLU A O 1
ATOM 815 N N . PHE A 1 99 ? 8.483 12.034 -11.424 1.00 65.94 99 PHE A N 1
ATOM 816 C CA . PHE A 1 99 ? 8.726 10.605 -11.311 1.00 65.94 99 PHE A CA 1
ATOM 817 C C . PHE A 1 99 ? 7.507 9.875 -11.878 1.00 65.94 99 PHE A C 1
ATOM 819 O O . PHE A 1 99 ? 6.506 9.693 -11.183 1.00 65.94 99 PHE A O 1
ATOM 826 N N . ASN A 1 100 ? 7.594 9.510 -13.158 1.00 65.88 100 ASN A N 1
ATOM 827 C CA . ASN A 1 100 ? 6.625 8.641 -13.807 1.00 65.88 100 ASN A CA 1
ATOM 828 C C . ASN A 1 100 ? 7.279 7.288 -14.075 1.00 65.88 100 ASN A C 1
ATOM 830 O O . ASN A 1 100 ? 8.198 7.194 -14.897 1.00 65.88 100 ASN A O 1
ATOM 834 N N . THR A 1 101 ? 6.809 6.241 -13.404 1.00 66.50 101 THR A N 1
ATOM 835 C CA . THR A 1 101 ? 7.252 4.880 -13.726 1.00 66.50 101 THR A CA 1
ATOM 836 C C . THR A 1 101 ? 6.796 4.495 -15.143 1.00 66.50 101 THR A C 1
ATOM 838 O O . THR A 1 101 ? 5.806 5.038 -15.649 1.00 66.50 101 THR A O 1
ATOM 841 N N . PRO A 1 102 ? 7.495 3.579 -15.839 1.00 64.25 102 PRO A N 1
ATOM 842 C CA . PRO A 1 102 ? 7.172 3.237 -17.226 1.00 64.25 102 PRO A CA 1
ATOM 843 C C . PRO A 1 102 ? 5.712 2.812 -17.461 1.00 64.25 102 PRO A C 1
ATOM 845 O O . PRO A 1 102 ? 5.151 3.125 -18.513 1.00 64.25 102 PRO A O 1
ATOM 848 N N . TRP A 1 103 ? 5.081 2.150 -16.484 1.00 68.94 103 TRP A N 1
ATOM 849 C CA . TRP A 1 103 ? 3.691 1.684 -16.569 1.00 68.94 103 TRP A CA 1
ATOM 850 C C . TRP A 1 103 ? 2.645 2.776 -16.300 1.00 68.94 103 TRP A C 1
ATOM 852 O O . TRP A 1 103 ? 1.503 2.628 -16.720 1.00 68.94 103 TRP A O 1
ATOM 862 N N . GLU A 1 104 ? 3.006 3.901 -15.683 1.00 65.81 104 GLU A N 1
ATOM 863 C CA . GLU A 1 104 ? 2.060 4.999 -15.418 1.00 65.81 104 GLU A CA 1
ATOM 864 C C . GLU A 1 104 ? 1.644 5.765 -16.670 1.00 65.81 104 GLU A C 1
ATOM 866 O O . GLU A 1 104 ? 0.595 6.402 -16.690 1.00 65.81 104 GLU A O 1
ATOM 871 N N . ARG A 1 105 ? 2.439 5.699 -17.742 1.00 64.06 105 ARG A N 1
ATOM 872 C CA . ARG A 1 105 ? 2.174 6.451 -18.979 1.00 64.06 105 ARG A CA 1
ATOM 873 C C . ARG A 1 105 ? 0.902 6.008 -19.708 1.00 64.06 105 ARG A C 1
ATOM 875 O O . ARG A 1 105 ? 0.473 6.703 -20.623 1.00 64.06 105 ARG A O 1
ATOM 882 N N . ARG A 1 106 ? 0.341 4.849 -19.350 1.00 60.78 106 ARG A N 1
ATOM 883 C CA . ARG A 1 106 ? -0.798 4.222 -20.037 1.00 60.78 106 ARG A CA 1
ATOM 884 C C . ARG A 1 106 ? -2.091 4.234 -19.219 1.00 60.78 106 ARG A C 1
ATOM 886 O O . ARG A 1 106 ? -3.106 3.763 -19.721 1.00 60.78 106 ARG A O 1
ATOM 893 N N . THR A 1 107 ? -2.078 4.768 -17.997 1.00 61.78 107 THR A N 1
ATOM 894 C CA . THR A 1 107 ? -3.166 4.547 -17.034 1.00 61.78 107 THR A CA 1
ATOM 895 C C . THR A 1 107 ? -3.539 5.832 -16.299 1.00 61.78 107 THR A C 1
ATOM 897 O O . THR A 1 107 ? -2.673 6.585 -15.858 1.00 61.78 107 THR A O 1
ATOM 900 N N . ASN A 1 108 ? -4.840 6.061 -16.105 1.00 74.69 108 ASN A N 1
ATOM 901 C CA . ASN A 1 108 ? -5.357 7.179 -15.310 1.00 74.69 108 ASN A CA 1
ATOM 902 C C . ASN A 1 108 ? -5.170 6.889 -13.809 1.00 74.69 108 ASN A C 1
ATOM 904 O O . ASN A 1 108 ? -6.085 6.412 -13.141 1.00 74.69 108 ASN A O 1
ATOM 908 N N . VAL A 1 109 ? -3.960 7.118 -13.288 1.00 83.19 109 VAL A N 1
ATOM 909 C CA . VAL A 1 109 ? -3.600 6.808 -11.888 1.00 83.19 109 VAL A CA 1
ATOM 910 C C . VAL A 1 109 ? -3.992 7.910 -10.896 1.00 83.19 109 VAL A C 1
ATOM 912 O O . VAL A 1 109 ? -4.183 7.658 -9.704 1.00 83.19 109 VAL A O 1
ATOM 915 N N . PHE A 1 110 ? -4.109 9.148 -11.367 1.00 86.88 110 PHE A N 1
ATOM 916 C CA . PHE A 1 110 ? -4.390 10.302 -10.522 1.00 86.88 110 PHE A CA 1
ATOM 917 C C . PHE A 1 110 ? -5.894 10.483 -10.297 1.00 86.88 110 PHE A C 1
ATOM 919 O O . PHE A 1 110 ? -6.722 10.161 -11.147 1.00 86.88 110 PHE A O 1
ATOM 926 N N . CYS A 1 111 ? -6.266 11.056 -9.149 1.00 89.06 111 CYS A N 1
ATOM 927 C CA . CYS A 1 111 ? -7.638 11.521 -8.959 1.00 89.06 111 CYS A CA 1
ATOM 928 C C . CYS A 1 111 ? -7.906 12.766 -9.818 1.00 89.06 111 CYS A C 1
ATOM 930 O O . CYS A 1 111 ? -6.984 13.515 -10.135 1.00 89.06 111 CYS A O 1
ATOM 932 N N . ARG A 1 112 ? -9.183 13.054 -10.104 1.00 88.56 112 ARG A N 1
ATOM 933 C CA . ARG A 1 112 ? -9.614 14.172 -10.969 1.00 88.56 112 ARG A CA 1
ATOM 934 C C . ARG A 1 112 ? -8.957 15.523 -10.647 1.00 88.56 112 ARG A C 1
ATOM 936 O O . ARG A 1 112 ? -8.699 16.303 -11.552 1.00 88.56 112 ARG A O 1
ATOM 943 N N . ILE A 1 113 ? -8.713 15.809 -9.368 1.00 88.25 113 ILE A N 1
ATOM 944 C CA . ILE A 1 113 ? -8.107 17.076 -8.925 1.00 88.25 113 ILE A CA 1
ATOM 945 C C . ILE A 1 113 ? -6.600 17.104 -9.217 1.00 88.25 113 ILE A C 1
ATOM 947 O O . ILE A 1 113 ? -6.065 18.128 -9.626 1.00 88.25 113 ILE A O 1
ATOM 951 N N . HIS A 1 114 ? -5.914 15.983 -9.000 1.00 87.75 114 HIS A N 1
ATOM 952 C CA . HIS A 1 114 ? -4.456 15.895 -9.087 1.00 87.75 114 HIS A CA 1
ATOM 953 C C . HIS A 1 114 ? -3.939 15.424 -10.448 1.00 87.75 114 HIS A C 1
ATOM 955 O O . HIS A 1 114 ? -2.731 15.457 -10.664 1.00 87.75 114 HIS A O 1
ATOM 961 N N . ASP A 1 115 ? -4.824 15.010 -11.353 1.00 84.44 115 ASP A N 1
ATOM 962 C CA . ASP A 1 115 ? -4.480 14.567 -12.705 1.00 84.44 115 ASP A CA 1
ATOM 963 C C . ASP A 1 115 ? -3.897 15.699 -13.557 1.00 84.44 115 ASP A C 1
ATOM 965 O O . ASP A 1 115 ? -2.862 15.531 -14.197 1.00 84.44 115 ASP A O 1
ATOM 969 N N . VAL A 1 116 ? -4.482 16.898 -13.456 1.00 81.81 116 VAL A N 1
ATOM 970 C CA . VAL A 1 116 ? -4.070 18.084 -14.227 1.00 81.81 116 VAL A CA 1
ATOM 971 C C . VAL A 1 116 ? -2.596 18.433 -14.009 1.00 81.81 116 VAL A C 1
ATOM 973 O O . VAL A 1 116 ? -1.896 18.805 -14.944 1.00 81.81 116 VAL A O 1
ATOM 976 N N . THR A 1 117 ? -2.125 18.320 -12.767 1.00 80.50 117 THR A N 1
ATOM 977 C CA . THR A 1 117 ? -0.749 18.658 -12.373 1.00 80.50 117 THR A CA 1
ATOM 978 C C . THR A 1 117 ? 0.122 17.431 -12.146 1.00 80.50 117 THR A C 1
ATOM 980 O O . THR A 1 117 ? 1.266 17.579 -11.719 1.00 80.50 117 THR A O 1
ATOM 983 N N . ARG A 1 118 ? -0.423 16.227 -12.374 1.00 80.12 118 ARG A N 1
ATOM 984 C CA . ARG A 1 118 ? 0.225 14.938 -12.089 1.00 80.12 118 ARG A CA 1
ATOM 985 C C . ARG A 1 118 ? 0.896 14.911 -10.718 1.00 80.12 118 ARG A C 1
ATOM 987 O O . ARG A 1 118 ? 2.039 14.484 -10.557 1.00 80.12 118 ARG A O 1
ATOM 994 N N . ASN A 1 119 ? 0.185 15.406 -9.705 1.00 82.62 119 ASN A N 1
ATOM 995 C CA . ASN A 1 119 ? 0.763 15.586 -8.380 1.00 82.62 119 ASN A CA 1
ATOM 996 C C . ASN A 1 119 ? 1.146 14.228 -7.766 1.00 82.62 119 ASN A C 1
ATOM 998 O O . ASN A 1 119 ? 0.285 13.402 -7.452 1.00 82.62 119 ASN A O 1
ATOM 1002 N N . CYS A 1 120 ? 2.448 14.025 -7.554 1.00 80.88 120 CYS A N 1
ATOM 1003 C CA . CYS A 1 120 ? 3.024 12.800 -7.000 1.00 80.88 120 CYS A CA 1
ATOM 1004 C C . CYS A 1 120 ? 2.537 12.442 -5.585 1.00 80.88 120 CYS A C 1
ATOM 1006 O O . CYS A 1 120 ? 2.634 11.280 -5.194 1.00 80.88 120 CYS A O 1
ATOM 1008 N N . CYS A 1 121 ? 1.961 13.399 -4.855 1.00 87.25 121 CYS A N 1
ATOM 1009 C CA . CYS A 1 121 ? 1.369 13.192 -3.535 1.00 87.25 121 CYS A CA 1
ATOM 1010 C C . CYS A 1 121 ? -0.110 12.761 -3.584 1.00 87.25 121 CYS A C 1
ATOM 1012 O O . CYS A 1 121 ? -0.761 12.666 -2.545 1.00 87.25 121 CYS A O 1
ATOM 1014 N N . CYS A 1 122 ? -0.686 12.528 -4.767 1.00 89.38 122 CYS A N 1
ATOM 1015 C CA . CYS A 1 122 ? -2.055 12.034 -4.884 1.00 89.38 122 CYS A CA 1
ATOM 1016 C C . CYS A 1 122 ? -2.190 10.643 -4.240 1.00 89.38 122 CYS A C 1
ATOM 1018 O O . CYS A 1 122 ? -1.583 9.690 -4.717 1.00 89.38 122 CYS A O 1
ATOM 1020 N N . ALA A 1 123 ? -3.045 10.497 -3.220 1.00 91.62 123 ALA A N 1
ATOM 1021 C CA . ALA A 1 123 ? -3.257 9.216 -2.535 1.00 91.62 123 ALA A CA 1
ATOM 1022 C C . ALA A 1 123 ? -3.725 8.088 -3.477 1.00 91.62 123 ALA A C 1
ATOM 1024 O O . ALA A 1 123 ? -3.273 6.955 -3.343 1.00 91.62 123 ALA A O 1
ATOM 1025 N N . SER A 1 124 ? -4.573 8.408 -4.467 1.00 90.69 124 SER A N 1
ATOM 1026 C CA . SER A 1 124 ? -4.985 7.457 -5.514 1.00 90.69 124 SER A CA 1
ATOM 1027 C C . SER A 1 124 ? -3.785 6.968 -6.320 1.00 90.69 124 SER A C 1
ATOM 1029 O O . SER A 1 124 ? -3.590 5.764 -6.467 1.00 90.69 124 SER A O 1
ATOM 1031 N N . ALA A 1 125 ? -2.944 7.899 -6.782 1.00 89.25 125 ALA A N 1
ATOM 1032 C CA . ALA A 1 125 ? -1.749 7.550 -7.537 1.00 89.25 125 ALA A CA 1
ATOM 1033 C C . ALA A 1 125 ? -0.788 6.728 -6.675 1.00 89.25 125 ALA A C 1
ATOM 1035 O O . ALA A 1 125 ? -0.317 5.696 -7.129 1.00 89.25 125 ALA A O 1
ATOM 1036 N N . THR A 1 126 ? -0.551 7.124 -5.422 1.00 91.44 126 THR A N 1
ATOM 1037 C CA . THR A 1 126 ? 0.272 6.371 -4.466 1.00 91.44 126 THR A CA 1
ATOM 1038 C C . THR A 1 126 ? -0.231 4.940 -4.290 1.00 91.44 126 THR A C 1
ATOM 1040 O O . THR A 1 126 ? 0.553 4.011 -4.433 1.00 91.44 126 THR A O 1
ATOM 1043 N N . ALA A 1 127 ? -1.527 4.737 -4.035 1.00 92.62 127 ALA A N 1
ATOM 1044 C CA . ALA A 1 127 ? -2.088 3.400 -3.844 1.00 92.62 127 ALA A CA 1
ATOM 1045 C C . ALA A 1 127 ? -1.955 2.532 -5.106 1.00 92.62 127 ALA A C 1
ATOM 1047 O O . ALA A 1 127 ? -1.475 1.403 -5.030 1.00 92.62 127 ALA A O 1
ATOM 1048 N N . ILE A 1 128 ? -2.316 3.072 -6.275 1.00 90.62 128 ILE A N 1
ATOM 1049 C CA . ILE A 1 128 ? -2.224 2.355 -7.554 1.00 90.62 128 ILE A CA 1
ATOM 1050 C C . ILE A 1 128 ? -0.767 2.005 -7.881 1.00 90.62 128 ILE A C 1
ATOM 1052 O O . ILE A 1 128 ? -0.468 0.869 -8.247 1.00 90.62 128 ILE A O 1
ATOM 1056 N N . ARG A 1 129 ? 0.155 2.956 -7.704 1.00 89.94 129 ARG A N 1
ATOM 1057 C CA . ARG A 1 129 ? 1.597 2.758 -7.901 1.00 89.94 129 ARG A CA 1
ATOM 1058 C C . ARG A 1 129 ? 2.153 1.662 -7.000 1.00 89.94 129 ARG A C 1
ATOM 1060 O O . ARG A 1 129 ? 2.890 0.809 -7.485 1.00 89.94 129 ARG A O 1
ATOM 1067 N N . SER A 1 130 ? 1.755 1.639 -5.729 1.00 93.12 130 SER A N 1
ATOM 1068 C CA . SER A 1 130 ? 2.126 0.572 -4.797 1.00 93.12 130 SER A CA 1
ATOM 1069 C C . SER A 1 130 ? 1.610 -0.793 -5.254 1.00 93.12 130 SER A C 1
ATOM 1071 O O . SER A 1 130 ? 2.369 -1.757 -5.220 1.00 93.12 130 SER A O 1
ATOM 1073 N N . CYS A 1 131 ? 0.371 -0.889 -5.754 1.00 92.44 131 CYS A N 1
ATOM 1074 C CA . CYS A 1 131 ? -0.158 -2.138 -6.316 1.00 92.44 131 CYS A CA 1
ATOM 1075 C C . CYS A 1 131 ? 0.675 -2.634 -7.508 1.00 92.44 131 CYS A C 1
ATOM 1077 O O . CYS A 1 131 ? 1.020 -3.813 -7.564 1.00 92.44 131 CYS A O 1
ATOM 1079 N N . PHE A 1 132 ? 1.040 -1.742 -8.436 1.00 90.94 132 PHE A N 1
ATOM 1080 C CA . PHE A 1 132 ? 1.914 -2.102 -9.555 1.00 90.94 132 PHE A CA 1
ATOM 1081 C C . PHE A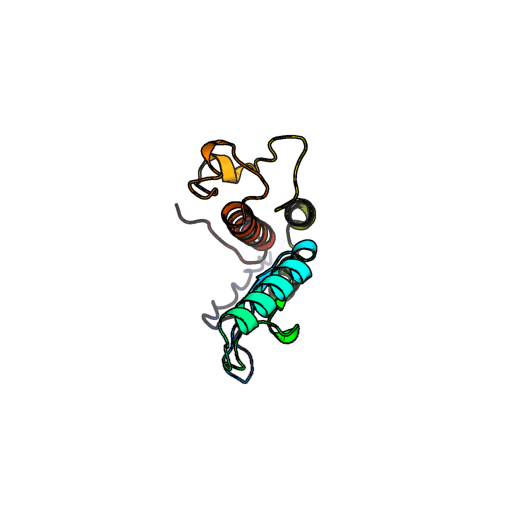 1 132 ? 3.313 -2.512 -9.092 1.00 90.94 132 PHE A C 1
ATOM 1083 O O . PHE A 1 132 ? 3.850 -3.490 -9.602 1.00 90.94 132 PHE A O 1
ATOM 1090 N N . ALA A 1 133 ? 3.892 -1.812 -8.115 1.00 92.44 133 ALA A N 1
ATOM 1091 C CA . ALA A 1 133 ? 5.193 -2.174 -7.562 1.00 92.44 133 ALA A CA 1
ATOM 1092 C C . ALA A 1 133 ? 5.168 -3.581 -6.945 1.00 92.44 133 ALA A C 1
ATOM 1094 O O . ALA A 1 133 ? 6.049 -4.378 -7.250 1.00 92.44 133 ALA A O 1
ATOM 1095 N N . ILE A 1 134 ? 4.132 -3.920 -6.164 1.00 94.94 134 ILE A N 1
ATOM 1096 C CA . ILE A 1 134 ? 3.934 -5.277 -5.621 1.00 94.94 134 ILE A CA 1
ATOM 1097 C C . ILE A 1 134 ? 3.824 -6.299 -6.758 1.00 94.94 134 ILE A C 1
ATOM 1099 O O . ILE A 1 134 ? 4.514 -7.317 -6.745 1.00 94.94 134 ILE A O 1
ATOM 1103 N N . PHE A 1 135 ? 2.984 -6.020 -7.759 1.00 93.06 135 PHE A N 1
ATOM 1104 C CA . PHE A 1 135 ? 2.782 -6.914 -8.898 1.00 93.06 135 PHE A CA 1
ATOM 1105 C C . PHE A 1 135 ? 4.090 -7.190 -9.646 1.00 93.06 135 PHE A C 1
ATOM 1107 O O . PHE A 1 135 ? 4.449 -8.345 -9.849 1.00 93.06 135 PHE A O 1
ATOM 1114 N N . PHE A 1 136 ? 4.827 -6.148 -10.037 1.00 91.56 136 PHE A N 1
ATOM 1115 C CA . PHE A 1 136 ? 6.060 -6.309 -10.806 1.00 91.56 136 PHE A CA 1
ATOM 1116 C C . PHE A 1 136 ? 7.203 -6.892 -9.977 1.00 91.56 136 PHE A C 1
ATOM 1118 O O . PHE A 1 136 ? 8.005 -7.645 -10.527 1.00 91.56 136 PHE A O 1
ATOM 1125 N N . ALA A 1 137 ? 7.247 -6.623 -8.669 1.00 94.69 137 ALA A N 1
ATOM 1126 C CA . ALA A 1 137 ? 8.196 -7.268 -7.768 1.00 94.69 137 ALA A CA 1
ATOM 1127 C C . ALA A 1 137 ? 8.002 -8.789 -7.730 1.00 94.69 137 ALA A C 1
ATOM 1129 O O . ALA A 1 137 ? 8.979 -9.531 -7.671 1.00 94.69 137 ALA A O 1
ATOM 1130 N N . LEU A 1 138 ? 6.748 -9.242 -7.787 1.00 95.00 138 LEU A N 1
ATOM 1131 C CA . LEU A 1 138 ? 6.362 -10.642 -7.618 1.00 95.00 138 LEU A CA 1
ATOM 1132 C C . LEU A 1 138 ? 6.029 -11.365 -8.924 1.00 95.00 138 LEU A C 1
ATOM 1134 O O . LEU A 1 138 ? 5.733 -12.558 -8.893 1.00 95.00 138 LEU A O 1
ATOM 1138 N N . ARG A 1 139 ? 6.091 -10.674 -10.066 1.00 93.12 139 ARG A N 1
ATOM 1139 C CA . ARG A 1 139 ? 5.663 -11.210 -11.361 1.00 93.12 139 ARG A CA 1
ATOM 1140 C C . ARG A 1 139 ? 6.356 -12.520 -11.706 1.00 93.12 139 ARG A C 1
ATOM 1142 O O . ARG A 1 139 ? 5.693 -13.469 -12.097 1.00 93.12 139 ARG A O 1
ATOM 1149 N N . GLU A 1 140 ? 7.677 -12.564 -11.570 1.00 91.94 140 GLU A N 1
ATOM 1150 C CA . GLU A 1 140 ? 8.462 -13.763 -11.877 1.00 91.94 140 GLU A CA 1
ATOM 1151 C C . GLU A 1 140 ? 8.324 -14.840 -10.790 1.00 91.94 140 GLU A C 1
ATOM 1153 O O . GLU A 1 140 ? 7.998 -15.971 -11.149 1.00 91.94 140 GLU A O 1
ATOM 1158 N N . PRO A 1 141 ? 8.463 -14.527 -9.480 1.00 92.19 141 PRO A N 1
ATOM 1159 C CA . PRO A 1 141 ? 8.243 -15.512 -8.418 1.00 92.19 141 PRO A CA 1
ATOM 1160 C C . PRO A 1 141 ? 6.873 -16.200 -8.448 1.00 92.19 141 PRO A C 1
ATOM 1162 O O . PRO A 1 141 ? 6.777 -17.381 -8.124 1.00 92.19 141 PRO A O 1
ATOM 1165 N N . LEU A 1 142 ? 5.812 -15.474 -8.813 1.00 90.44 142 LEU A N 1
ATOM 1166 C CA . LEU A 1 142 ? 4.432 -15.967 -8.779 1.00 90.44 142 LEU A CA 1
ATOM 1167 C C . LEU A 1 142 ? 3.844 -16.276 -10.167 1.00 90.44 142 LEU A C 1
ATOM 1169 O O . LEU A 1 142 ? 2.649 -16.556 -10.247 1.00 90.44 142 LEU A O 1
ATOM 1173 N N . ASP A 1 143 ? 4.647 -16.233 -11.237 1.00 90.06 143 ASP A N 1
ATOM 1174 C CA . ASP A 1 143 ? 4.201 -16.449 -12.628 1.00 90.06 143 ASP A CA 1
ATOM 1175 C C . ASP A 1 143 ? 2.967 -15.589 -12.994 1.00 90.06 143 ASP A C 1
ATOM 1177 O O . ASP A 1 143 ? 1.971 -16.059 -13.551 1.00 90.06 143 ASP A O 1
ATOM 1181 N N . LEU A 1 144 ? 2.996 -14.307 -12.606 1.00 88.88 144 LEU A N 1
ATOM 1182 C CA . LEU A 1 144 ? 1.880 -13.385 -12.823 1.00 88.88 144 LEU A CA 1
ATOM 1183 C C . LEU A 1 144 ? 1.885 -12.859 -14.258 1.00 88.88 144 LEU A C 1
ATOM 1185 O O . LEU A 1 144 ? 2.907 -12.414 -14.784 1.00 88.88 144 LEU A O 1
ATOM 1189 N N . THR A 1 145 ? 0.702 -12.803 -14.862 1.00 85.81 145 THR A N 1
ATOM 1190 C CA . THR A 1 145 ? 0.480 -12.179 -16.169 1.00 85.81 145 THR A CA 1
ATOM 1191 C C . THR A 1 145 ? -0.425 -10.965 -16.006 1.00 85.81 145 THR A C 1
ATOM 1193 O O . THR A 1 145 ? -1.399 -10.995 -15.254 1.00 85.81 145 THR A O 1
ATOM 1196 N N . LEU A 1 146 ? -0.069 -9.860 -16.664 1.00 77.81 146 LEU A N 1
ATOM 1197 C CA . LEU A 1 146 ? -0.921 -8.677 -16.721 1.00 77.81 146 LEU A CA 1
ATOM 1198 C C . LEU A 1 146 ? -1.880 -8.891 -17.894 1.00 77.81 146 LEU A C 1
ATOM 1200 O O . LEU A 1 146 ? -1.423 -8.979 -19.031 1.00 77.81 146 LEU A O 1
ATOM 1204 N N . ALA A 1 147 ? -3.170 -9.058 -17.611 1.00 74.38 147 ALA A N 1
ATOM 1205 C CA . ALA A 1 147 ? -4.190 -9.088 -18.654 1.00 74.38 147 ALA A CA 1
ATOM 1206 C C . ALA A 1 147 ? -4.412 -7.666 -19.196 1.00 74.38 147 ALA A C 1
ATOM 1208 O O . ALA A 1 147 ? -4.368 -6.711 -18.415 1.00 74.38 147 ALA A O 1
ATOM 1209 N N . ASP A 1 148 ? -4.613 -7.556 -20.511 1.00 55.53 148 ASP A N 1
ATOM 1210 C CA . ASP A 1 148 ? -4.902 -6.296 -21.212 1.00 55.53 148 ASP A CA 1
ATOM 1211 C C . ASP A 1 148 ? -6.301 -5.741 -20.888 1.00 55.53 148 ASP A C 1
ATOM 1213 O O . ASP A 1 148 ? -7.252 -6.549 -20.742 1.00 55.53 148 ASP A O 1
#

Organism: Loa loa (NCBI:txid7209)

Sequence (148 aa):
MNSHYGSKRPQQTQPIFVANKEGRRWLVCLNHEYEKIRASLEYLKQAQGLSYDGFPTTEDRFWYADAVVDALAEYANGTPNLEYKLWMDIFGKKQPFEFNTPWERRTNVFCRIHDVTRNCCCASATAIRSCFAIFFALREPLDLTLAD